Protein AF-A0A437NZ25-F1 (afdb_monomer)

pLDDT: mean 79.3, std 17.22, range [43.94, 96.25]

Nearest PDB structures (foldseek):
  6gyk-assembly1_R  TM=6.367E-01  e=9.205E+00  Saccharomyces cerevisiae S288C
  8fek-assembly1_A  TM=4.506E-01  e=6.164E+00  Streptomyces sp. KCB13F003

Secondary structure (DSSP, 8-state):
--------PPPPPP---PPPP------------------PPPPSSHHHH-EEEEEEETTEEEEEEEEEETTEEEEPTT---HHHHHH-EEEEEEETTEEEEEETTS-EEEEEEEETTEEEEES--SS--EEEEE--

Structure (mmCIF, N/CA/C/O backbone):
data_AF-A0A437NZ25-F1
#
_entry.id   AF-A0A437NZ25-F1
#
loop_
_atom_site.group_PDB
_atom_site.id
_atom_site.type_symbol
_atom_site.label_atom_id
_atom_site.label_alt_id
_atom_site.label_comp_id
_atom_site.label_asym_id
_atom_site.label_entity_id
_atom_site.label_seq_id
_atom_site.pdbx_PDB_ins_code
_atom_site.Cartn_x
_atom_site.Cartn_y
_atom_site.Cartn_z
_atom_site.occupancy
_atom_site.B_iso_or_equiv
_atom_site.auth_seq_id
_atom_site.auth_comp_id
_atom_site.auth_asym_id
_atom_site.auth_atom_id
_atom_site.pdbx_PDB_model_num
ATOM 1 N N . SER A 1 1 ? 78.322 -24.047 -46.777 1.00 51.00 1 SER A N 1
ATOM 2 C CA . SER A 1 1 ? 77.263 -23.647 -45.834 1.00 51.00 1 SER A CA 1
ATOM 3 C C . SER A 1 1 ? 76.940 -24.795 -44.907 1.00 51.00 1 SER A C 1
ATOM 5 O O . SER A 1 1 ? 76.304 -25.748 -45.327 1.00 51.00 1 SER A O 1
ATOM 7 N N . GLY A 1 2 ? 77.439 -24.727 -43.677 1.00 45.94 2 GLY A N 1
ATOM 8 C CA . GLY A 1 2 ? 77.166 -25.690 -42.616 1.00 45.94 2 GLY A CA 1
ATOM 9 C C . GLY A 1 2 ? 77.555 -25.039 -41.297 1.00 45.94 2 GLY A C 1
ATOM 10 O O . GLY A 1 2 ? 78.739 -24.862 -41.042 1.00 45.94 2 GLY A O 1
ATOM 11 N N . HIS A 1 3 ? 76.566 -24.598 -40.523 1.00 48.81 3 HIS A N 1
ATOM 12 C CA . HIS A 1 3 ? 76.764 -24.094 -39.167 1.00 48.81 3 HIS A CA 1
ATOM 13 C C . HIS A 1 3 ? 76.175 -25.130 -38.211 1.00 48.81 3 HIS A C 1
ATOM 15 O O . HIS A 1 3 ? 74.959 -25.240 -38.086 1.00 48.81 3 HIS A O 1
ATOM 21 N N . ASP A 1 4 ? 77.054 -25.899 -37.576 1.00 54.97 4 ASP A N 1
ATOM 22 C CA . ASP A 1 4 ? 76.763 -26.697 -36.389 1.00 54.97 4 ASP A CA 1
ATOM 23 C C . ASP A 1 4 ? 77.648 -26.171 -35.250 1.00 54.97 4 ASP A C 1
ATOM 25 O O . ASP A 1 4 ? 78.772 -25.724 -35.486 1.00 54.97 4 ASP A O 1
ATOM 29 N N . ARG A 1 5 ? 77.152 -26.345 -34.022 1.00 58.78 5 ARG A N 1
ATOM 30 C CA . ARG A 1 5 ? 77.874 -26.293 -32.735 1.00 58.78 5 ARG A CA 1
ATOM 31 C C . ARG A 1 5 ? 78.076 -24.935 -32.074 1.00 58.78 5 ARG A C 1
ATOM 33 O O . ARG A 1 5 ? 79.168 -24.381 -32.071 1.00 58.78 5 ARG A O 1
ATOM 40 N N . ASN A 1 6 ? 77.091 -24.550 -31.266 1.00 53.91 6 ASN A N 1
ATOM 41 C CA . ASN A 1 6 ? 77.437 -24.147 -29.903 1.00 53.91 6 ASN A CA 1
ATOM 42 C C . ASN A 1 6 ? 76.334 -24.533 -28.907 1.00 53.91 6 ASN A C 1
ATOM 44 O O . ASN A 1 6 ? 75.397 -23.778 -28.657 1.00 53.91 6 ASN A O 1
ATOM 48 N N . ARG A 1 7 ? 76.436 -25.747 -28.354 1.00 57.59 7 ARG A N 1
ATOM 49 C CA . ARG A 1 7 ? 75.606 -26.221 -27.243 1.00 57.59 7 ARG A CA 1
ATOM 50 C C . ARG A 1 7 ? 76.421 -26.065 -25.961 1.00 57.59 7 ARG A C 1
ATOM 52 O O . ARG A 1 7 ? 77.172 -26.962 -25.594 1.00 57.59 7 ARG A O 1
ATOM 59 N N . ALA A 1 8 ? 76.283 -24.918 -25.306 1.00 55.81 8 ALA A N 1
ATOM 60 C CA . ALA A 1 8 ? 76.821 -24.700 -23.970 1.00 55.81 8 ALA A CA 1
ATOM 61 C C . ALA A 1 8 ? 75.788 -25.167 -22.932 1.00 55.81 8 ALA A C 1
ATOM 63 O O . ALA A 1 8 ? 74.696 -24.610 -22.837 1.00 55.81 8 ALA A O 1
ATOM 64 N N . VAL A 1 9 ? 76.132 -26.212 -22.177 1.00 64.44 9 VAL A N 1
ATOM 65 C CA . VAL A 1 9 ? 75.411 -26.645 -20.971 1.00 64.44 9 VAL A CA 1
ATOM 66 C C . VAL A 1 9 ? 76.187 -26.137 -19.755 1.00 64.44 9 VAL A C 1
ATOM 68 O O . VAL A 1 9 ? 77.341 -26.532 -19.594 1.00 64.44 9 VAL A O 1
ATOM 71 N N . PRO A 1 10 ? 75.593 -25.301 -18.889 1.00 68.31 10 PRO A N 1
ATOM 72 C CA . PRO A 1 10 ? 76.125 -25.051 -17.553 1.00 68.31 10 PRO A CA 1
ATOM 73 C C . PRO A 1 10 ? 75.583 -26.055 -16.500 1.00 68.31 10 PRO A C 1
ATOM 75 O O . PRO A 1 10 ? 74.498 -26.612 -16.685 1.00 68.31 10 PRO A O 1
ATOM 78 N N . PRO A 1 11 ? 76.345 -26.312 -15.413 1.00 63.75 11 PRO A N 1
ATOM 79 C CA . PRO A 1 11 ? 76.084 -27.359 -14.410 1.00 63.75 11 PRO A CA 1
ATOM 80 C C . PRO A 1 11 ? 74.976 -27.007 -13.389 1.00 63.75 11 PRO A C 1
ATOM 82 O O . PRO A 1 11 ? 74.642 -25.831 -13.234 1.00 63.75 11 PRO A O 1
ATOM 85 N N . PRO A 1 12 ? 74.425 -28.000 -12.652 1.00 64.81 12 PRO A N 1
ATOM 86 C CA . PRO A 1 12 ? 73.416 -27.764 -11.616 1.00 64.81 12 PRO A CA 1
ATOM 87 C C . PRO A 1 12 ? 74.021 -27.230 -10.297 1.00 64.81 12 PRO A C 1
ATOM 89 O O . PRO A 1 12 ? 75.122 -27.644 -9.924 1.00 64.81 12 PRO A O 1
ATOM 92 N N . PRO A 1 13 ? 73.306 -26.366 -9.547 1.00 68.88 13 PRO A N 1
ATOM 93 C CA . PRO A 1 13 ? 73.692 -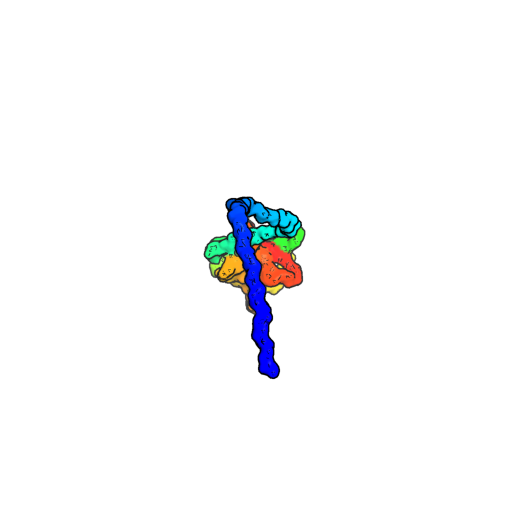25.965 -8.191 1.00 68.88 13 PRO A CA 1
ATOM 94 C C . PRO A 1 13 ? 73.305 -27.016 -7.124 1.00 68.88 13 PRO A C 1
ATOM 96 O O . PRO A 1 13 ? 72.332 -27.753 -7.316 1.00 68.88 13 PRO A O 1
ATOM 99 N N . PRO A 1 14 ? 74.019 -27.083 -5.979 1.00 51.06 14 PRO A N 1
ATOM 100 C CA . PRO A 1 14 ? 73.681 -27.974 -4.875 1.00 51.06 14 PRO A CA 1
ATOM 101 C C . PRO A 1 14 ? 72.664 -27.360 -3.892 1.00 51.06 14 PRO A C 1
ATOM 103 O O . PRO A 1 14 ? 72.710 -26.174 -3.592 1.00 51.06 14 PRO A O 1
ATOM 106 N N . GLY A 1 15 ? 71.787 -28.237 -3.390 1.00 49.44 15 GLY A N 1
ATOM 107 C CA . GLY A 1 15 ? 71.208 -28.325 -2.040 1.00 49.44 15 GLY A CA 1
ATOM 108 C C . GLY A 1 15 ? 70.827 -27.079 -1.223 1.00 49.44 15 GLY A C 1
ATOM 109 O O . GLY A 1 15 ? 71.674 -26.282 -0.843 1.00 49.44 15 GLY A O 1
ATOM 110 N N . GLY A 1 16 ? 69.586 -27.098 -0.723 1.00 48.56 16 GLY A N 1
ATOM 111 C CA . GLY A 1 16 ? 69.279 -26.649 0.642 1.00 48.56 16 GLY A CA 1
ATOM 112 C C . GLY A 1 16 ? 68.245 -25.531 0.757 1.00 48.56 16 GLY A C 1
ATOM 113 O O . GLY A 1 16 ? 68.468 -24.418 0.301 1.00 48.56 16 GLY A O 1
ATOM 114 N N . GLY A 1 17 ? 67.145 -25.820 1.459 1.00 43.94 17 GLY A N 1
ATOM 115 C CA . GLY A 1 17 ? 66.233 -24.804 1.992 1.00 43.94 17 GLY A CA 1
ATOM 116 C C . GLY A 1 17 ? 64.762 -25.183 1.853 1.00 43.94 17 GLY A C 1
ATOM 117 O O . GLY A 1 17 ? 64.206 -25.139 0.763 1.00 43.94 17 GLY A O 1
ATOM 118 N N . ALA A 1 18 ? 64.138 -25.562 2.967 1.00 58.41 18 ALA A N 1
ATOM 119 C CA . ALA A 1 18 ? 62.704 -25.810 3.096 1.00 58.41 18 ALA A CA 1
ATOM 120 C C . ALA A 1 18 ? 61.855 -24.591 2.664 1.00 58.41 18 ALA A C 1
ATOM 122 O O . ALA A 1 18 ? 62.328 -23.457 2.777 1.00 58.41 18 ALA A O 1
ATOM 123 N N . PRO A 1 19 ? 60.599 -24.778 2.213 1.00 59.41 19 PRO A N 1
ATOM 124 C CA . PRO A 1 19 ? 59.736 -23.651 1.876 1.00 59.41 19 PRO A CA 1
ATOM 125 C C . PRO A 1 19 ? 59.375 -22.856 3.146 1.00 59.41 19 PRO A C 1
A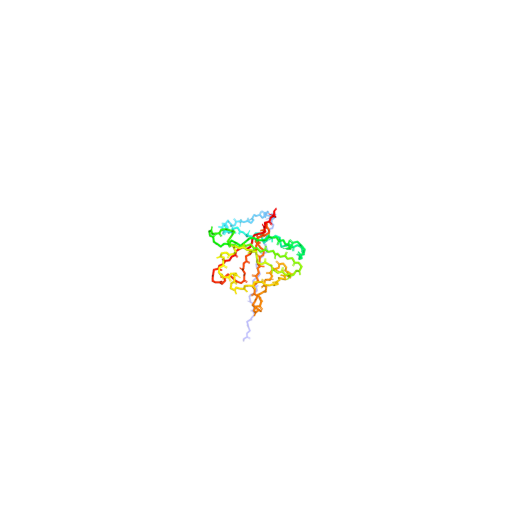TOM 127 O O . PRO A 1 19 ? 58.878 -23.453 4.104 1.00 59.41 19 PRO A O 1
ATOM 130 N N . PRO A 1 20 ? 59.566 -21.523 3.188 1.00 52.66 20 PRO A N 1
ATOM 131 C CA . PRO A 1 20 ? 58.933 -20.710 4.211 1.00 52.66 20 PRO A CA 1
ATOM 132 C C . PRO A 1 20 ? 57.427 -20.632 3.938 1.00 52.66 20 PRO A C 1
ATOM 134 O O . PRO A 1 20 ? 56.975 -20.411 2.812 1.00 52.66 20 PRO A O 1
ATOM 137 N N . ALA A 1 21 ? 56.650 -20.825 4.996 1.00 58.59 21 ALA A N 1
ATOM 138 C CA . ALA A 1 21 ? 55.214 -20.632 4.997 1.00 58.59 21 ALA A CA 1
ATOM 139 C C . ALA A 1 21 ? 54.847 -19.164 4.689 1.00 58.59 21 ALA A C 1
ATOM 141 O O . ALA A 1 21 ? 55.292 -18.237 5.357 1.00 58.59 21 ALA A O 1
ATOM 142 N N . ILE A 1 22 ? 54.048 -19.008 3.635 1.00 54.34 22 ILE A N 1
ATOM 143 C CA . ILE A 1 22 ? 52.981 -18.032 3.361 1.00 54.34 22 ILE A CA 1
ATOM 144 C C . ILE A 1 22 ? 52.783 -16.897 4.392 1.00 54.34 22 ILE A C 1
ATOM 146 O O . ILE A 1 22 ? 52.443 -17.155 5.542 1.00 54.34 22 ILE A O 1
ATOM 150 N N . VAL A 1 23 ? 52.749 -15.647 3.911 1.00 55.38 23 VAL A N 1
ATOM 151 C CA . VAL A 1 23 ? 51.821 -14.617 4.421 1.00 55.38 23 VAL A CA 1
ATOM 152 C C . VAL A 1 23 ? 51.221 -13.838 3.238 1.00 55.38 23 VAL A C 1
ATOM 154 O O . VAL A 1 23 ? 51.959 -13.154 2.530 1.00 55.38 23 VAL A O 1
ATOM 157 N N . PRO A 1 24 ? 49.906 -13.924 2.956 1.00 56.62 24 PRO A N 1
ATOM 158 C CA . PRO A 1 24 ? 49.281 -13.006 2.018 1.00 56.62 24 PRO A CA 1
ATOM 159 C C . PRO A 1 24 ? 49.135 -11.645 2.707 1.00 56.62 24 PRO A C 1
ATOM 161 O O . PRO A 1 24 ? 48.547 -11.536 3.783 1.00 56.62 24 PRO A O 1
ATOM 164 N N . VAL A 1 25 ? 49.679 -10.598 2.087 1.00 54.28 25 VAL A N 1
ATOM 165 C CA . VAL A 1 25 ? 49.441 -9.219 2.515 1.00 54.28 25 VAL A CA 1
ATOM 166 C C . VAL A 1 25 ? 47.991 -8.859 2.179 1.00 54.28 25 VAL A C 1
ATOM 168 O O . VAL A 1 25 ? 47.597 -8.799 1.014 1.00 54.28 25 VAL A O 1
ATOM 171 N N . ALA A 1 26 ? 47.164 -8.682 3.206 1.00 58.56 26 ALA A N 1
ATOM 172 C CA . ALA A 1 26 ? 45.807 -8.184 3.040 1.00 58.56 26 ALA A CA 1
ATOM 173 C C . ALA A 1 26 ? 45.864 -6.669 2.794 1.00 58.56 26 ALA A C 1
ATOM 175 O O . ALA A 1 26 ? 46.280 -5.904 3.662 1.00 58.56 26 ALA A O 1
ATOM 176 N N . LEU A 1 27 ? 45.447 -6.234 1.605 1.00 53.47 27 LEU A N 1
ATOM 177 C CA . LEU A 1 27 ? 45.135 -4.834 1.318 1.00 53.47 27 LEU A CA 1
ATOM 178 C C . LEU A 1 27 ? 43.884 -4.435 2.124 1.00 53.47 27 LEU A C 1
ATOM 180 O O . LEU A 1 27 ? 42.836 -5.055 1.921 1.00 53.47 27 LEU A O 1
ATOM 184 N N . PRO A 1 28 ? 43.917 -3.401 2.987 1.00 47.41 28 PRO A N 1
ATOM 185 C CA . PRO A 1 28 ? 42.704 -2.844 3.564 1.00 47.41 28 PRO A CA 1
ATOM 186 C C . PRO A 1 28 ? 42.021 -1.962 2.514 1.00 47.41 28 PRO A C 1
ATOM 188 O O . PRO A 1 28 ? 42.099 -0.737 2.536 1.00 47.41 28 PRO A O 1
ATOM 191 N N . GLY A 1 29 ? 41.340 -2.601 1.565 1.00 49.75 29 GLY A N 1
ATOM 192 C CA . GLY A 1 29 ? 40.348 -1.949 0.722 1.00 49.75 29 GLY A CA 1
ATOM 193 C C . GLY A 1 29 ? 39.075 -1.715 1.527 1.00 49.75 29 GLY A C 1
ATOM 194 O O . GLY A 1 29 ? 38.081 -2.402 1.318 1.00 49.75 29 GLY A O 1
ATOM 195 N N . ALA A 1 30 ? 39.107 -0.761 2.460 1.00 54.72 30 ALA A N 1
ATOM 196 C CA . ALA A 1 30 ? 37.918 -0.229 3.118 1.00 54.72 30 ALA A CA 1
ATOM 197 C C . ALA A 1 30 ? 37.133 0.642 2.121 1.00 54.72 30 ALA A C 1
ATOM 199 O O . ALA A 1 30 ? 37.032 1.858 2.255 1.00 54.72 30 ALA A O 1
ATOM 200 N N . GLY A 1 31 ? 36.589 0.007 1.083 1.00 44.81 31 GLY A N 1
ATOM 201 C CA . GLY A 1 31 ? 35.425 0.536 0.399 1.00 44.81 31 GLY A CA 1
ATOM 202 C C . GLY A 1 31 ? 34.261 0.360 1.357 1.00 44.81 31 GLY A C 1
ATOM 203 O O . GLY A 1 31 ? 33.866 -0.770 1.636 1.00 44.81 31 GLY A O 1
ATOM 204 N N . ALA A 1 32 ? 33.766 1.466 1.909 1.00 54.81 32 ALA A N 1
ATOM 205 C CA . ALA A 1 32 ? 32.528 1.494 2.662 1.00 54.81 32 ALA A CA 1
ATOM 206 C C . ALA A 1 32 ? 31.426 0.862 1.804 1.00 54.81 32 ALA A C 1
ATOM 208 O O . ALA A 1 32 ? 30.843 1.505 0.931 1.00 54.81 32 ALA A O 1
ATOM 209 N N . VAL A 1 33 ? 31.145 -0.416 2.051 1.00 51.16 33 VAL A N 1
ATOM 210 C CA . VAL A 1 33 ? 29.846 -0.976 1.727 1.00 51.16 33 VAL A CA 1
ATOM 211 C C . VAL A 1 33 ? 28.880 -0.208 2.619 1.00 51.16 33 VAL A C 1
ATOM 213 O O . VAL A 1 33 ? 28.799 -0.431 3.826 1.00 51.16 33 VAL A O 1
ATOM 216 N N . GLY A 1 34 ? 28.202 0.784 2.034 1.00 54.50 34 GLY A N 1
ATOM 217 C CA . GLY A 1 34 ? 26.976 1.317 2.620 1.00 54.50 34 GLY A CA 1
ATOM 218 C C . GLY A 1 34 ? 26.095 0.135 3.026 1.00 54.50 34 GLY A C 1
ATOM 219 O O . GLY A 1 34 ? 26.238 -0.934 2.424 1.00 54.50 34 GLY A O 1
ATOM 220 N N . PRO A 1 35 ? 25.250 0.275 4.062 1.00 47.03 35 PRO A N 1
ATOM 221 C CA . PRO A 1 35 ? 24.525 -0.854 4.619 1.00 47.03 35 PRO A CA 1
ATOM 222 C C . PRO A 1 35 ? 23.857 -1.589 3.465 1.00 47.03 35 PRO A C 1
ATOM 224 O O . PRO A 1 35 ? 22.970 -1.042 2.806 1.00 47.03 35 PRO A O 1
ATOM 227 N N . ALA A 1 36 ? 24.342 -2.802 3.181 1.00 49.19 36 ALA A N 1
ATOM 228 C CA . ALA A 1 36 ? 23.603 -3.736 2.371 1.00 49.19 36 ALA A CA 1
ATOM 229 C C . ALA A 1 36 ? 22.262 -3.798 3.083 1.00 49.19 36 ALA A C 1
ATOM 231 O O . ALA A 1 36 ? 22.183 -4.244 4.228 1.00 49.19 36 ALA A O 1
ATOM 232 N N . THR A 1 37 ? 21.245 -3.195 2.469 1.00 49.97 37 THR A N 1
ATOM 233 C CA . THR A 1 37 ? 19.880 -3.353 2.928 1.00 49.97 37 THR A CA 1
ATOM 234 C C . THR A 1 37 ? 19.670 -4.841 2.800 1.00 49.97 37 THR A C 1
ATOM 236 O O . THR A 1 37 ? 19.510 -5.339 1.688 1.00 49.97 37 THR A O 1
ATOM 239 N N . THR A 1 38 ? 19.823 -5.563 3.910 1.00 47.78 38 THR A N 1
ATOM 240 C CA . THR A 1 38 ? 19.439 -6.958 4.017 1.00 47.78 38 THR A CA 1
ATOM 241 C C . THR A 1 38 ? 18.038 -6.976 3.455 1.00 47.78 38 THR A C 1
ATOM 243 O O . THR A 1 38 ? 17.156 -6.363 4.057 1.00 47.78 38 THR A O 1
ATOM 246 N N . ALA A 1 39 ? 17.879 -7.522 2.242 1.00 55.00 39 ALA A N 1
ATOM 247 C CA . ALA A 1 39 ? 16.599 -7.568 1.564 1.00 55.00 39 ALA A CA 1
ATOM 248 C C . ALA A 1 39 ? 15.657 -8.206 2.564 1.00 55.00 39 ALA A C 1
ATOM 250 O O . ALA A 1 39 ? 15.832 -9.367 2.947 1.00 55.00 39 ALA A O 1
ATOM 251 N N . ALA A 1 40 ? 14.784 -7.384 3.125 1.00 62.16 40 ALA A N 1
ATOM 252 C CA . ALA A 1 40 ? 14.050 -7.832 4.270 1.00 62.16 40 ALA A CA 1
ATOM 253 C C . ALA A 1 40 ? 13.149 -8.967 3.812 1.00 62.16 40 ALA A C 1
ATOM 255 O O . ALA A 1 40 ? 12.604 -8.920 2.705 1.00 62.16 40 ALA A O 1
ATOM 256 N N . ALA A 1 41 ? 13.060 -10.007 4.638 1.00 67.12 41 ALA A N 1
ATOM 257 C CA . ALA A 1 41 ? 12.412 -11.243 4.246 1.00 67.12 41 ALA A CA 1
ATOM 258 C C . ALA A 1 41 ? 11.005 -10.947 3.715 1.00 67.12 41 ALA A C 1
ATOM 260 O O . ALA A 1 41 ? 10.150 -10.417 4.431 1.00 67.12 41 ALA A O 1
ATOM 261 N N . ALA A 1 42 ? 10.792 -11.265 2.438 1.00 77.69 42 ALA A N 1
ATOM 262 C CA . ALA A 1 42 ? 9.485 -11.150 1.827 1.00 77.69 42 ALA A CA 1
ATOM 263 C C . ALA A 1 42 ? 8.517 -12.104 2.557 1.00 77.69 42 ALA A C 1
ATOM 265 O O . ALA A 1 42 ? 8.928 -13.194 2.975 1.00 77.69 42 ALA A O 1
ATOM 266 N N . PRO A 1 43 ? 7.243 -11.729 2.739 1.00 81.81 43 PRO A N 1
ATOM 267 C CA . PRO A 1 43 ? 6.240 -12.620 3.314 1.00 81.81 43 PRO A CA 1
ATOM 268 C C . PRO A 1 43 ? 6.170 -13.969 2.589 1.00 81.81 43 PRO A C 1
ATOM 270 O O . PRO A 1 43 ? 6.388 -14.058 1.382 1.00 81.81 43 PRO A O 1
ATOM 273 N N . ARG A 1 44 ? 5.868 -15.043 3.320 1.00 81.38 44 ARG A N 1
ATOM 274 C CA . ARG A 1 44 ? 5.886 -16.401 2.748 1.00 81.38 44 ARG A CA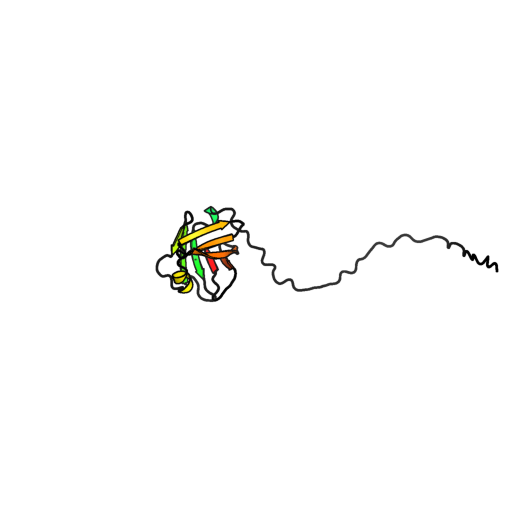 1
ATOM 275 C C . ARG A 1 44 ? 4.769 -16.634 1.731 1.00 81.38 44 ARG A C 1
ATOM 277 O O . ARG A 1 44 ? 4.965 -17.361 0.765 1.00 81.38 44 ARG A O 1
ATOM 284 N N . ASP A 1 45 ? 3.621 -16.002 1.944 1.00 85.31 45 ASP A N 1
ATOM 285 C CA . ASP A 1 45 ? 2.398 -16.236 1.186 1.00 85.31 45 ASP A CA 1
ATOM 286 C C . ASP A 1 45 ? 1.483 -15.005 1.224 1.00 85.31 45 ASP A C 1
ATOM 288 O O . ASP A 1 45 ? 1.667 -14.082 2.021 1.00 85.31 45 ASP A O 1
ATOM 292 N N . ALA A 1 46 ? 0.479 -14.992 0.345 1.00 85.44 46 ALA A N 1
ATOM 293 C CA . ALA A 1 46 ? -0.487 -13.902 0.248 1.00 85.44 46 ALA A CA 1
ATOM 294 C C . ALA A 1 46 ? -1.285 -13.708 1.552 1.00 85.44 46 ALA A C 1
ATOM 296 O O . ALA A 1 46 ? -1.605 -12.577 1.911 1.00 85.44 46 ALA A O 1
ATOM 297 N N . GLY A 1 47 ? -1.553 -14.779 2.309 1.00 85.62 47 GLY A N 1
ATOM 298 C CA . GLY A 1 47 ? -2.216 -14.685 3.612 1.00 85.62 47 GLY A CA 1
ATOM 299 C C . GLY A 1 47 ? -1.418 -13.830 4.599 1.00 85.62 47 GLY A C 1
ATOM 300 O O . GLY A 1 47 ? -1.983 -12.990 5.298 1.00 85.62 47 GLY A O 1
ATOM 301 N N . ALA A 1 48 ? -0.090 -13.949 4.577 1.00 86.75 48 ALA A N 1
ATOM 302 C CA . ALA A 1 48 ? 0.804 -13.107 5.365 1.00 86.75 48 ALA A CA 1
ATOM 303 C C . ALA A 1 48 ? 0.839 -11.632 4.912 1.00 86.75 48 ALA A C 1
ATOM 305 O O . ALA A 1 48 ? 1.252 -10.783 5.705 1.00 86.75 48 ALA A O 1
ATOM 306 N N . VAL A 1 49 ? 0.402 -11.310 3.689 1.00 91.06 49 VAL A N 1
ATOM 307 C CA . VAL A 1 49 ? 0.288 -9.935 3.157 1.00 91.06 49 VAL A CA 1
ATOM 308 C C . VAL A 1 49 ? -1.094 -9.325 3.412 1.00 91.06 49 VAL A C 1
ATOM 310 O O . VAL A 1 49 ? -1.234 -8.109 3.437 1.00 91.06 49 VAL A O 1
ATOM 313 N N . ALA A 1 50 ? -2.133 -10.127 3.638 1.00 92.75 50 ALA A N 1
ATOM 314 C CA . ALA A 1 50 ? -3.457 -9.595 3.944 1.00 92.75 50 ALA A CA 1
ATOM 315 C C . ALA A 1 50 ? -3.457 -8.821 5.279 1.00 92.75 50 ALA A C 1
ATOM 317 O O . ALA A 1 50 ? -2.881 -9.261 6.274 1.00 92.75 50 ALA A O 1
ATOM 318 N N . GLY A 1 51 ? -4.104 -7.659 5.333 1.00 93.25 51 GLY A N 1
ATOM 319 C CA . GLY A 1 51 ? -4.185 -6.840 6.542 1.00 93.25 51 GLY A CA 1
ATOM 320 C C . GLY A 1 51 ? -4.430 -5.362 6.267 1.00 93.25 51 GLY A C 1
ATOM 321 O O . GLY A 1 51 ? -4.689 -4.952 5.137 1.00 93.25 51 GLY A O 1
ATOM 322 N N . THR A 1 52 ? -4.338 -4.558 7.323 1.00 94.75 52 THR A N 1
ATOM 323 C CA . THR A 1 52 ? -4.477 -3.103 7.239 1.00 94.75 52 THR A CA 1
ATOM 324 C C . THR A 1 52 ? -3.112 -2.458 7.035 1.00 94.75 52 THR A C 1
ATOM 326 O O . THR A 1 52 ? -2.130 -2.801 7.695 1.00 94.75 52 THR A O 1
ATOM 329 N N . TYR A 1 53 ? -3.052 -1.512 6.110 1.00 94.88 53 TYR A N 1
ATOM 330 C CA . TYR A 1 53 ? -1.853 -0.781 5.738 1.00 94.88 53 TYR A CA 1
ATOM 331 C C . TYR A 1 53 ? -2.117 0.704 5.809 1.00 94.88 53 TYR A C 1
ATOM 333 O O . TYR A 1 53 ? -3.206 1.167 5.474 1.00 94.88 53 TYR A O 1
ATOM 341 N N . THR A 1 54 ? -1.102 1.456 6.196 1.00 94.94 54 THR A N 1
ATOM 342 C CA . THR A 1 54 ? -1.118 2.903 6.063 1.00 94.94 54 THR A CA 1
ATOM 343 C C . THR A 1 54 ? -0.064 3.339 5.068 1.00 94.94 54 THR A C 1
ATOM 345 O O . THR A 1 54 ? 0.984 2.709 4.924 1.00 94.94 54 THR A O 1
ATOM 348 N N . LEU A 1 55 ? -0.403 4.362 4.296 1.00 94.00 55 LEU A N 1
ATOM 349 C CA . LEU A 1 55 ? 0.460 4.946 3.292 1.00 94.00 55 LEU A CA 1
ATOM 350 C C . LEU A 1 55 ? 1.212 6.105 3.934 1.00 94.00 55 LEU A C 1
ATOM 352 O O . LEU A 1 55 ? 0.607 7.012 4.502 1.00 94.00 55 LEU A O 1
ATOM 356 N N . ASP A 1 56 ? 2.531 6.059 3.817 1.00 92.69 56 ASP A N 1
ATOM 357 C CA . ASP A 1 56 ? 3.445 7.111 4.229 1.00 92.69 56 ASP A CA 1
ATOM 358 C C . ASP A 1 56 ? 4.066 7.756 2.966 1.00 92.69 56 ASP A C 1
ATOM 360 O O . ASP A 1 56 ? 4.414 7.074 1.991 1.00 92.69 56 ASP A O 1
ATOM 364 N N . ARG A 1 57 ? 4.211 9.082 2.981 1.00 89.81 57 ARG A N 1
ATOM 365 C CA . ARG A 1 57 ? 4.797 9.934 1.938 1.00 89.81 57 ARG A CA 1
ATOM 366 C C . ARG A 1 57 ? 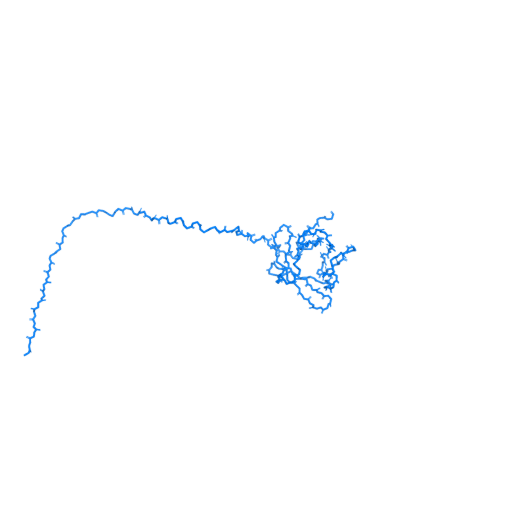5.922 10.765 2.528 1.00 89.81 57 ARG A C 1
ATOM 368 O O . ARG A 1 57 ? 5.642 11.731 3.215 1.00 89.81 57 ARG A O 1
ATOM 375 N N . PHE A 1 58 ? 7.179 10.462 2.209 1.00 83.12 58 PHE A N 1
ATOM 376 C CA . PHE A 1 58 ? 8.345 11.226 2.683 1.00 83.12 58 PHE A CA 1
ATOM 377 C C . PHE A 1 58 ? 8.276 11.565 4.194 1.00 83.12 58 PHE A C 1
ATOM 379 O O . PHE A 1 58 ? 8.627 10.715 5.007 1.00 83.12 58 PHE A O 1
ATOM 386 N N . LEU A 1 59 ? 7.795 12.758 4.572 1.00 85.00 59 LEU A N 1
ATOM 387 C CA . LEU A 1 59 ? 7.600 13.197 5.963 1.00 85.00 59 LEU A CA 1
ATOM 388 C C . LEU A 1 59 ? 6.179 12.973 6.512 1.00 85.00 59 LEU A C 1
ATOM 390 O O . LEU A 1 59 ? 5.992 12.912 7.726 1.00 85.00 59 LEU A O 1
ATOM 394 N N . GLU A 1 60 ? 5.174 12.863 5.650 1.00 87.12 60 GLU A N 1
ATOM 395 C CA . GLU A 1 60 ? 3.783 12.661 6.036 1.00 87.12 60 GLU A CA 1
ATOM 396 C C . GLU A 1 60 ? 3.503 11.172 6.243 1.00 87.12 60 GLU A C 1
ATOM 398 O O . GLU A 1 60 ? 3.693 10.347 5.350 1.00 87.12 60 GLU A O 1
ATOM 403 N N . LYS A 1 61 ? 3.035 10.807 7.432 1.00 90.69 61 LYS A N 1
ATOM 404 C CA . LYS A 1 61 ? 2.708 9.422 7.779 1.00 90.69 61 LYS A CA 1
ATOM 405 C C . LYS A 1 61 ? 1.207 9.259 7.926 1.00 90.69 61 LYS A C 1
ATOM 407 O O . LYS A 1 61 ? 0.528 10.199 8.323 1.00 90.69 61 LYS A O 1
ATOM 412 N N . ASP A 1 62 ? 0.714 8.052 7.666 1.00 91.19 62 ASP A N 1
ATOM 413 C CA . ASP A 1 62 ? -0.712 7.724 7.796 1.00 91.19 62 ASP A CA 1
ATOM 414 C C . ASP A 1 62 ? -1.632 8.584 6.910 1.00 91.19 62 ASP A C 1
ATOM 416 O O . ASP A 1 62 ? -2.781 8.843 7.253 1.00 91.19 62 ASP A O 1
ATOM 420 N N . VAL A 1 63 ? -1.150 9.033 5.746 1.00 93.31 63 VAL A N 1
ATOM 421 C CA . VAL A 1 63 ? -1.941 9.916 4.868 1.00 93.31 63 VAL A CA 1
ATOM 422 C C . VAL A 1 63 ? -3.123 9.198 4.224 1.00 93.31 63 VAL A C 1
ATOM 424 O O . VAL A 1 63 ? -4.061 9.830 3.747 1.00 93.31 63 VAL A O 1
ATOM 427 N N . CYS A 1 64 ? -3.084 7.872 4.169 1.00 93.88 64 CYS A N 1
ATOM 428 C CA . CYS A 1 64 ? -4.172 7.055 3.666 1.00 93.88 64 CYS A CA 1
ATOM 429 C C . CYS A 1 64 ? -4.123 5.677 4.312 1.00 93.88 64 CYS A C 1
ATOM 431 O O . CYS A 1 64 ? -3.040 5.182 4.628 1.00 93.88 64 CYS A O 1
ATOM 433 N N . ARG A 1 65 ? -5.279 5.036 4.483 1.00 94.62 65 ARG A N 1
ATOM 434 C CA . ARG A 1 65 ? -5.363 3.680 5.021 1.00 94.62 65 ARG A CA 1
ATOM 435 C C . ARG A 1 65 ? -6.033 2.753 4.020 1.00 94.62 65 ARG A C 1
ATOM 437 O O . ARG A 1 65 ? -6.992 3.122 3.353 1.00 94.62 65 ARG A O 1
ATOM 444 N N . LEU A 1 66 ? -5.494 1.550 3.913 1.00 94.81 66 LEU A N 1
ATOM 445 C CA . LEU A 1 66 ? -5.896 0.518 2.973 1.00 94.81 66 LEU A CA 1
ATOM 446 C C . LEU A 1 66 ? -6.139 -0.777 3.735 1.00 94.81 66 LEU A C 1
ATOM 448 O O . LEU A 1 66 ? -5.391 -1.108 4.653 1.00 94.81 66 LEU A O 1
ATOM 452 N N . SER A 1 67 ? -7.133 -1.543 3.317 1.00 94.94 67 SER A N 1
ATOM 453 C CA . SER A 1 67 ? -7.307 -2.931 3.725 1.00 94.94 67 SER A CA 1
ATOM 454 C C . SER A 1 67 ? -7.055 -3.842 2.529 1.00 94.94 67 SER A C 1
ATOM 456 O O . SER A 1 67 ? -7.644 -3.655 1.464 1.00 94.94 67 SER A O 1
ATOM 458 N N . LEU A 1 68 ? -6.149 -4.804 2.693 1.00 95.12 68 LEU A N 1
ATOM 459 C CA . LEU A 1 68 ? -5.855 -5.850 1.719 1.00 95.12 68 LEU A CA 1
ATOM 460 C C . LEU A 1 68 ? -6.463 -7.153 2.234 1.00 95.12 68 LEU A C 1
ATOM 462 O O . LEU A 1 68 ? -5.999 -7.699 3.234 1.00 95.12 68 LEU A O 1
ATOM 466 N N . ALA A 1 69 ? -7.484 -7.670 1.555 1.00 93.38 69 ALA A N 1
ATOM 467 C CA . ALA A 1 69 ? -8.148 -8.913 1.947 1.00 93.38 69 ALA A CA 1
ATOM 468 C C . ALA A 1 69 ? -8.660 -9.667 0.719 1.00 93.38 69 ALA A C 1
ATOM 470 O O . ALA A 1 69 ? -9.205 -9.054 -0.193 1.00 93.38 69 ALA A O 1
ATOM 471 N N . ASN A 1 70 ? -8.501 -10.995 0.690 1.00 91.31 70 ASN A N 1
ATOM 472 C CA . ASN A 1 70 ? -9.034 -11.868 -0.370 1.00 91.31 70 ASN A CA 1
ATOM 473 C C . ASN A 1 70 ? -8.698 -11.405 -1.809 1.00 91.31 70 ASN A C 1
ATOM 475 O O . ASN A 1 70 ? -9.531 -11.506 -2.705 1.00 91.31 70 ASN A O 1
ATOM 479 N N . GLY A 1 71 ? -7.504 -10.837 -2.032 1.00 91.94 71 GLY A N 1
ATOM 480 C CA . GLY A 1 71 ? -7.091 -10.282 -3.332 1.00 91.94 71 GLY A CA 1
ATOM 481 C C . GLY A 1 71 ? -7.738 -8.941 -3.713 1.00 91.94 71 GLY A C 1
ATOM 482 O O . GLY A 1 71 ? -7.427 -8.391 -4.767 1.00 91.94 71 GLY A O 1
ATOM 483 N N . ALA A 1 72 ? -8.605 -8.384 -2.867 1.00 94.56 72 ALA A N 1
ATOM 484 C CA . ALA A 1 72 ? -9.213 -7.070 -3.031 1.00 94.56 72 ALA A CA 1
ATOM 485 C C . ALA A 1 72 ? -8.506 -6.014 -2.172 1.00 94.56 72 ALA A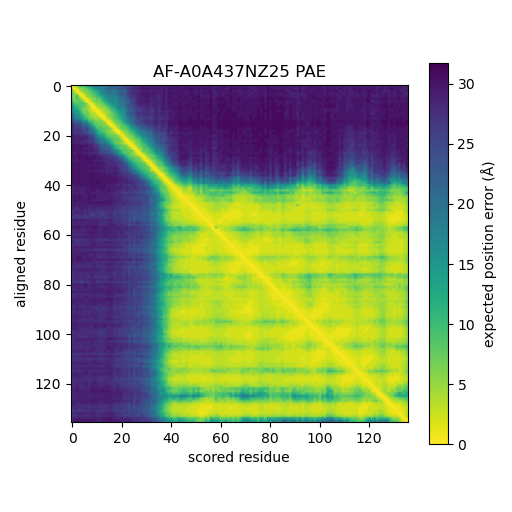 C 1
ATOM 487 O O . ALA A 1 72 ? -8.022 -6.300 -1.070 1.00 94.56 72 ALA A O 1
ATOM 488 N N . VAL A 1 73 ? -8.460 -4.787 -2.687 1.00 96.00 73 VAL A N 1
ATOM 489 C CA . VAL A 1 73 ? -7.992 -3.603 -1.960 1.00 96.00 73 VAL A CA 1
ATOM 490 C C . VAL A 1 73 ? -9.193 -2.722 -1.657 1.00 96.00 73 VAL A C 1
ATOM 492 O O . VAL A 1 73 ? -10.004 -2.449 -2.538 1.00 96.00 73 VAL A O 1
ATOM 495 N N . GLN A 1 74 ? -9.297 -2.271 -0.412 1.00 94.44 74 GLN A N 1
ATOM 496 C CA . GLN A 1 74 ? -10.280 -1.283 0.015 1.00 94.44 74 GLN A CA 1
ATOM 497 C C . GLN A 1 74 ? -9.546 -0.064 0.557 1.00 94.44 74 GLN A C 1
ATOM 499 O O . GLN A 1 74 ? -8.803 -0.169 1.533 1.00 94.44 74 GLN A O 1
ATOM 504 N N . VAL A 1 75 ? -9.744 1.090 -0.076 1.00 93.25 75 VAL A N 1
ATOM 505 C CA . VAL A 1 75 ? -9.299 2.376 0.468 1.00 93.25 75 VAL A CA 1
ATOM 506 C C . VAL A 1 75 ? -10.277 2.766 1.570 1.00 93.25 75 VAL A C 1
ATOM 508 O O . VAL A 1 75 ? -11.478 2.852 1.329 1.00 93.25 75 VAL A O 1
ATOM 511 N N . LEU A 1 76 ? -9.775 2.955 2.787 1.00 92.31 76 LEU A N 1
ATOM 512 C CA . LEU A 1 76 ? -10.592 3.391 3.914 1.00 92.31 76 LEU A CA 1
ATOM 513 C C . LEU A 1 76 ? -10.820 4.908 3.856 1.00 92.31 76 LEU A C 1
ATOM 515 O O . LEU A 1 76 ? -10.078 5.645 3.200 1.00 92.31 76 LEU A O 1
ATOM 519 N N . GLU A 1 77 ? -11.860 5.373 4.546 1.00 86.38 77 GLU A N 1
ATOM 520 C CA . GLU A 1 77 ? -12.221 6.791 4.573 1.00 86.38 77 GLU A CA 1
ATOM 521 C C . GLU A 1 77 ? -11.091 7.673 5.128 1.00 86.38 77 GLU A C 1
ATOM 523 O O . GLU A 1 77 ? -10.252 7.237 5.919 1.00 86.38 77 GLU A O 1
ATOM 528 N N . GLY A 1 78 ? -11.068 8.938 4.701 1.00 86.75 78 GLY A N 1
ATOM 529 C CA . GLY A 1 78 ? -10.052 9.901 5.132 1.00 86.75 78 GLY A CA 1
ATOM 530 C C . GLY A 1 78 ? -8.724 9.812 4.376 1.00 86.75 78 GLY A C 1
ATOM 531 O O . GLY A 1 78 ? -7.735 10.380 4.831 1.00 86.75 78 GLY A O 1
ATOM 532 N N . CYS A 1 79 ? -8.683 9.140 3.221 1.00 91.25 79 CYS A N 1
ATOM 533 C CA . CYS A 1 79 ? -7.509 9.131 2.350 1.00 91.25 79 CYS A CA 1
ATOM 534 C C . CYS A 1 79 ? -7.187 10.549 1.842 1.00 91.25 79 CYS A C 1
ATOM 536 O O . CYS A 1 79 ? -7.938 11.132 1.061 1.00 91.25 79 CYS A O 1
ATOM 538 N N . ARG A 1 80 ? -6.058 11.103 2.287 1.00 90.88 80 ARG A N 1
ATOM 539 C CA . ARG A 1 80 ? -5.553 12.438 1.921 1.00 90.88 80 ARG A CA 1
ATOM 540 C C . ARG A 1 80 ? -4.592 12.396 0.731 1.00 90.88 80 ARG A C 1
ATOM 542 O O . ARG A 1 80 ? -4.266 13.438 0.171 1.00 90.88 80 ARG A O 1
ATOM 549 N N . ASP A 1 81 ? -4.142 11.205 0.338 1.00 89.38 81 ASP A N 1
ATOM 550 C CA . ASP A 1 81 ? -3.214 11.026 -0.776 1.00 89.38 81 ASP A CA 1
ATOM 551 C C . ASP A 1 81 ? -3.932 11.082 -2.133 1.00 89.38 81 ASP A C 1
ATOM 553 O O . ASP A 1 81 ? -4.562 10.115 -2.562 1.00 89.38 81 ASP A O 1
ATOM 557 N N . GLY A 1 82 ? -3.793 12.203 -2.846 1.00 86.31 82 GLY A N 1
ATOM 558 C CA . GLY A 1 82 ? -4.411 12.380 -4.165 1.00 86.31 82 GLY A CA 1
ATOM 559 C C . GLY A 1 82 ? -3.906 11.389 -5.220 1.00 86.31 82 GLY A C 1
ATOM 560 O O . GLY A 1 82 ? -4.664 10.985 -6.102 1.00 86.31 82 GLY A O 1
ATOM 561 N N . GLY A 1 83 ? -2.647 10.949 -5.122 1.00 87.44 83 GLY A N 1
ATOM 562 C CA . GLY A 1 83 ? -2.058 9.996 -6.065 1.00 87.44 83 GLY A CA 1
ATOM 563 C C . GLY A 1 83 ? -2.676 8.601 -5.961 1.00 87.44 83 GLY A C 1
ATOM 564 O O . GLY A 1 83 ? -3.011 7.999 -6.978 1.00 87.44 83 GLY A O 1
ATOM 565 N N . LEU A 1 84 ? -2.857 8.097 -4.742 1.00 88.94 84 LEU A N 1
ATOM 566 C CA . LEU A 1 84 ? -3.485 6.812 -4.466 1.00 88.94 84 LEU A CA 1
ATOM 567 C C . LEU A 1 84 ? -4.994 6.870 -4.706 1.00 88.94 84 LEU A C 1
ATOM 569 O O . LEU A 1 84 ? -5.535 5.931 -5.281 1.00 88.94 84 LEU A O 1
ATOM 573 N N . ALA A 1 85 ? -5.652 7.976 -4.345 1.00 89.12 85 ALA A N 1
ATOM 574 C CA . ALA A 1 85 ? -7.064 8.191 -4.658 1.00 89.12 85 ALA A CA 1
ATOM 575 C C . ALA A 1 85 ? -7.318 8.215 -6.177 1.00 89.12 85 ALA A C 1
ATOM 577 O O . ALA A 1 85 ? -8.304 7.659 -6.646 1.00 89.12 85 ALA A O 1
ATOM 578 N N . THR A 1 86 ? -6.403 8.798 -6.962 1.00 88.56 86 THR A N 1
ATOM 579 C CA . THR A 1 86 ? -6.479 8.788 -8.436 1.00 88.56 86 THR A CA 1
ATOM 580 C C . THR A 1 86 ? -6.147 7.416 -9.021 1.00 88.56 86 THR A C 1
ATOM 582 O O . THR A 1 86 ? -6.757 6.998 -10.005 1.00 88.56 86 THR A O 1
ATOM 585 N N . PHE A 1 87 ? -5.166 6.720 -8.435 1.00 90.12 87 PHE A N 1
ATOM 586 C CA . PHE A 1 87 ? -4.820 5.353 -8.817 1.00 90.12 87 PHE A CA 1
ATOM 587 C C . PHE A 1 87 ? -5.988 4.394 -8.563 1.00 90.12 87 PHE A C 1
ATOM 589 O O . PHE A 1 87 ? -6.197 3.496 -9.368 1.00 90.12 87 PHE A O 1
ATOM 596 N N . ASP A 1 88 ? -6.756 4.610 -7.492 1.00 91.44 88 ASP A N 1
ATOM 597 C CA . ASP A 1 88 ? -7.937 3.833 -7.108 1.00 91.44 88 ASP A CA 1
ATOM 598 C C . ASP A 1 88 ? -7.679 2.310 -7.150 1.00 91.44 88 ASP A C 1
ATOM 600 O O . ASP A 1 88 ? -8.155 1.597 -8.049 1.00 91.44 88 ASP A O 1
ATOM 604 N N . PRO A 1 89 ? -6.845 1.794 -6.223 1.00 94.31 89 PRO A N 1
ATOM 605 C CA . PRO A 1 89 ? -6.502 0.380 -6.183 1.00 94.31 89 PRO A CA 1
ATOM 606 C C . PRO A 1 89 ? -7.744 -0.454 -5.858 1.00 94.31 89 PRO A C 1
ATOM 608 O O . PRO A 1 89 ? -8.419 -0.208 -4.861 1.00 94.31 89 PRO A O 1
ATOM 611 N N . ALA A 1 90 ? -8.016 -1.476 -6.666 1.00 95.44 90 ALA A N 1
ATOM 612 C CA . ALA A 1 90 ? -9.160 -2.368 -6.472 1.00 95.44 90 ALA A CA 1
ATOM 613 C C . ALA A 1 90 ? -8.769 -3.807 -6.159 1.00 95.44 90 ALA A C 1
ATOM 615 O O . ALA A 1 90 ? -9.483 -4.492 -5.426 1.00 95.44 90 ALA A O 1
ATOM 616 N N . SER A 1 91 ? -7.642 -4.277 -6.682 1.00 95.81 91 SER A N 1
ATOM 617 C CA . SER A 1 91 ? -7.142 -5.614 -6.389 1.00 95.81 91 SER A CA 1
ATOM 618 C C . SER A 1 91 ? -5.647 -5.604 -6.131 1.00 95.81 91 SER A C 1
ATOM 620 O O . SER A 1 91 ? -4.937 -4.643 -6.435 1.00 95.81 91 SER A O 1
ATOM 622 N N . TRP A 1 92 ? -5.177 -6.668 -5.496 1.00 96.25 92 TRP A N 1
ATOM 623 C CA . TRP A 1 92 ? -3.766 -6.879 -5.239 1.00 96.25 92 TRP A CA 1
ATOM 624 C C . TRP A 1 92 ? -3.381 -8.321 -5.529 1.00 96.25 92 TRP A C 1
ATOM 626 O O . TRP A 1 92 ? -4.204 -9.237 -5.489 1.00 96.25 92 TRP A O 1
ATOM 636 N N . ARG A 1 93 ? -2.102 -8.509 -5.833 1.00 94.62 93 ARG A N 1
ATOM 637 C CA . ARG A 1 93 ? -1.489 -9.808 -6.084 1.00 94.62 93 ARG A CA 1
ATOM 638 C C . ARG A 1 93 ? -0.165 -9.889 -5.361 1.00 94.62 93 ARG A C 1
ATOM 640 O O . ARG A 1 93 ? 0.516 -8.881 -5.208 1.00 94.62 93 ARG A O 1
ATOM 647 N N . TYR A 1 94 ? 0.184 -11.085 -4.919 1.00 93.94 94 TYR A N 1
ATOM 648 C CA . TYR A 1 94 ? 1.477 -11.341 -4.316 1.00 93.94 94 TYR A CA 1
ATOM 649 C C . TYR A 1 94 ? 2.144 -12.508 -5.025 1.00 93.94 94 TYR A C 1
ATOM 651 O O . TYR A 1 94 ? 1.671 -13.639 -4.932 1.00 93.94 94 TYR A O 1
ATOM 659 N N . GLU A 1 95 ? 3.216 -12.216 -5.755 1.00 91.50 95 GLU A N 1
ATOM 660 C CA . GLU A 1 95 ? 3.921 -13.176 -6.601 1.00 91.50 95 GLU A CA 1
ATOM 661 C C . GLU A 1 95 ? 5.429 -12.937 -6.485 1.00 91.50 95 GLU A C 1
ATOM 663 O O . GLU A 1 95 ? 5.887 -11.798 -6.444 1.00 91.50 95 GLU A O 1
ATOM 668 N N . ALA A 1 96 ? 6.212 -14.016 -6.392 1.00 88.44 96 ALA A N 1
ATOM 669 C CA . ALA A 1 96 ? 7.679 -13.966 -6.365 1.00 88.44 96 ALA A CA 1
ATOM 670 C C . ALA A 1 96 ? 8.290 -12.965 -5.351 1.00 88.44 96 ALA A C 1
ATOM 672 O O . ALA A 1 96 ? 9.322 -12.349 -5.616 1.00 88.44 96 ALA A O 1
ATOM 673 N N . GLY A 1 97 ? 7.663 -12.789 -4.182 1.00 90.25 97 GLY A N 1
ATOM 674 C CA . GLY A 1 97 ? 8.161 -11.874 -3.150 1.00 90.25 97 GLY A CA 1
ATOM 675 C C . GLY A 1 97 ? 7.714 -10.419 -3.310 1.00 90.25 97 GLY A C 1
ATOM 676 O O . GLY A 1 97 ? 8.176 -9.557 -2.564 1.00 90.25 97 GLY A O 1
ATOM 677 N N . ARG A 1 98 ? 6.835 -10.129 -4.274 1.00 92.50 98 ARG A N 1
ATOM 678 C CA . ARG A 1 98 ? 6.445 -8.772 -4.662 1.00 92.50 98 ARG A CA 1
ATOM 679 C C . ARG A 1 98 ? 4.949 -8.583 -4.558 1.00 92.50 98 ARG A C 1
ATOM 681 O O . ARG A 1 98 ? 4.176 -9.470 -4.910 1.00 92.50 98 ARG A O 1
ATOM 688 N N . LEU A 1 99 ? 4.551 -7.417 -4.069 1.00 94.56 99 LEU A N 1
ATOM 689 C CA . LEU A 1 99 ? 3.154 -7.027 -3.970 1.00 94.56 99 LEU A CA 1
ATOM 690 C C . LEU A 1 99 ? 2.812 -6.153 -5.172 1.00 94.56 99 LEU A C 1
ATOM 692 O O . LEU A 1 99 ? 3.393 -5.095 -5.347 1.00 94.56 99 LEU A O 1
ATOM 696 N N . THR A 1 100 ? 1.845 -6.556 -5.978 1.00 95.25 100 THR A N 1
ATOM 697 C CA . THR A 1 100 ? 1.325 -5.741 -7.074 1.00 95.25 100 THR A CA 1
ATOM 698 C C . THR A 1 100 ? -0.034 -5.198 -6.677 1.00 95.25 100 THR A C 1
ATOM 700 O O . THR A 1 100 ? -0.926 -5.969 -6.329 1.00 95.25 100 THR A O 1
ATOM 703 N N . LEU A 1 101 ? -0.220 -3.883 -6.755 1.00 95.06 101 LEU A N 1
ATOM 704 C CA . LEU A 1 101 ? -1.547 -3.273 -6.674 1.00 95.06 101 LEU A CA 1
ATOM 705 C C . LEU A 1 101 ? -2.054 -3.007 -8.081 1.00 95.06 101 LEU A C 1
ATOM 707 O O . LEU A 1 101 ? -1.307 -2.513 -8.924 1.00 95.06 101 LEU A O 1
ATOM 711 N N . VAL A 1 102 ? -3.329 -3.292 -8.309 1.00 95.31 102 VAL A N 1
ATOM 712 C CA . VAL A 1 102 ? -4.003 -3.096 -9.588 1.00 95.31 102 VAL A CA 1
ATOM 713 C C . VAL A 1 102 ? -5.145 -2.104 -9.389 1.00 95.31 102 VAL A C 1
ATOM 715 O O . VAL A 1 102 ? -6.055 -2.306 -8.582 1.00 95.31 102 VAL A O 1
ATOM 718 N N . ALA A 1 103 ? -5.066 -1.005 -10.125 1.00 94.44 103 ALA A N 1
ATOM 719 C CA . ALA A 1 103 ? -6.084 0.024 -10.226 1.00 9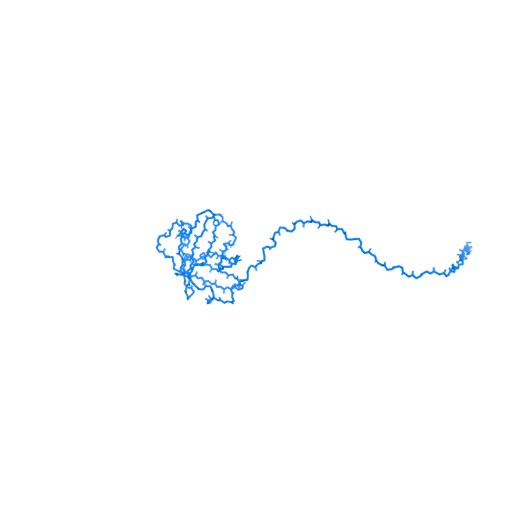4.44 103 ALA A CA 1
ATOM 720 C C . ALA A 1 103 ? -7.334 -0.498 -10.929 1.00 94.44 103 ALA A C 1
ATOM 722 O O . ALA A 1 103 ? -7.242 -1.315 -11.849 1.00 94.44 103 ALA A O 1
ATOM 723 N N . ARG A 1 104 ? -8.496 0.092 -10.629 1.00 92.62 104 ARG A N 1
ATOM 724 C CA . ARG A 1 104 ? -9.722 -0.154 -11.418 1.00 92.62 104 ARG A CA 1
ATOM 725 C C . ARG A 1 104 ? -9.552 0.128 -12.903 1.00 92.62 104 ARG A C 1
ATOM 727 O O . ARG A 1 104 ? -10.160 -0.536 -13.732 1.00 92.62 104 ARG A O 1
ATOM 734 N N . ARG A 1 105 ? -8.710 1.108 -13.237 1.00 90.62 105 ARG A N 1
ATOM 735 C CA . ARG A 1 105 ? -8.410 1.490 -14.623 1.00 90.62 105 ARG A CA 1
ATOM 736 C C . ARG A 1 105 ? -7.467 0.516 -15.343 1.00 90.62 105 ARG A C 1
ATOM 738 O O . ARG A 1 105 ? -7.165 0.736 -16.508 1.00 90.62 105 ARG A O 1
ATOM 745 N N . GLY A 1 106 ? -6.987 -0.531 -14.667 1.00 90.94 106 GLY A N 1
ATOM 746 C CA . GLY A 1 106 ? -6.078 -1.535 -15.229 1.00 90.94 106 GLY A CA 1
ATOM 747 C C . GLY A 1 106 ? -4.590 -1.196 -15.108 1.00 90.94 106 GLY A C 1
ATOM 748 O O . GLY A 1 106 ? -3.753 -1.984 -15.536 1.00 90.94 106 GLY A O 1
ATOM 749 N N . HIS A 1 107 ? -4.231 -0.058 -14.508 1.00 92.12 107 HIS A N 1
ATOM 750 C CA . HIS A 1 107 ? -2.838 0.249 -14.177 1.00 92.12 107 HIS A CA 1
ATOM 751 C C . HIS A 1 107 ? -2.356 -0.618 -13.017 1.00 92.12 107 HIS A C 1
ATOM 753 O O . HIS A 1 107 ? -3.087 -0.828 -12.053 1.00 92.12 107 HIS A O 1
ATOM 759 N N . SER A 1 108 ? -1.107 -1.062 -13.064 1.00 92.31 108 SER A N 1
ATOM 760 C CA . SER A 1 108 ? -0.489 -1.804 -11.971 1.00 92.31 108 SER A CA 1
ATOM 761 C C . SER A 1 108 ? 0.744 -1.086 -11.457 1.00 92.31 108 SER A C 1
ATOM 763 O O . SER A 1 108 ? 1.488 -0.483 -12.228 1.00 92.31 108 SER A O 1
ATOM 765 N N . VAL A 1 109 ? 0.975 -1.179 -10.153 1.00 92.12 109 VAL A N 1
ATOM 766 C CA . VAL A 1 109 ? 2.237 -0.774 -9.539 1.00 92.12 109 VAL A CA 1
ATOM 767 C C . VAL A 1 109 ? 2.794 -1.939 -8.758 1.00 92.12 109 VAL A C 1
ATOM 769 O O . VAL A 1 109 ? 2.063 -2.623 -8.040 1.00 92.12 109 VAL A O 1
ATOM 772 N N . GLU A 1 110 ? 4.085 -2.164 -8.921 1.00 93.44 110 GLU A N 1
ATOM 773 C CA . GLU A 1 110 ? 4.807 -3.163 -8.162 1.00 93.44 110 GLU A CA 1
ATOM 774 C C . GLU A 1 110 ? 5.325 -2.529 -6.876 1.00 93.44 110 GLU A C 1
ATOM 776 O O . GLU A 1 110 ? 5.640 -1.337 -6.814 1.00 93.44 110 GLU A O 1
ATOM 781 N N . LEU A 1 111 ? 5.349 -3.318 -5.813 1.00 93.50 111 LEU A N 1
ATOM 782 C CA . LEU A 1 111 ? 5.901 -2.935 -4.541 1.00 93.50 111 LEU A CA 1
ATOM 783 C C . LEU A 1 111 ? 6.862 -4.008 -4.062 1.00 93.50 111 LEU A C 1
ATOM 785 O O . LEU A 1 111 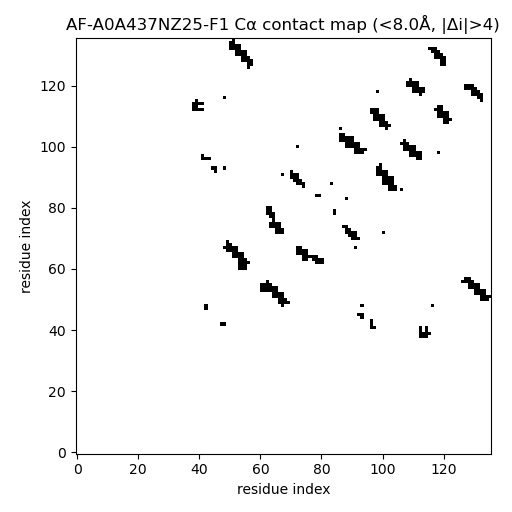? 6.547 -5.202 -4.015 1.00 93.50 111 LEU A O 1
ATOM 789 N N . ILE A 1 112 ? 8.026 -3.539 -3.644 1.00 92.50 112 ILE A N 1
ATOM 790 C CA . ILE A 1 112 ? 9.092 -4.365 -3.105 1.00 92.50 112 ILE A CA 1
ATOM 791 C C . ILE A 1 112 ? 9.063 -4.325 -1.574 1.00 92.50 112 ILE A C 1
ATOM 793 O O . ILE A 1 112 ? 8.794 -3.268 -0.989 1.00 92.50 112 ILE A O 1
ATOM 797 N N . PRO A 1 113 ? 9.328 -5.454 -0.902 1.00 92.31 113 PRO A N 1
ATOM 798 C CA . PRO A 1 113 ? 9.369 -5.495 0.549 1.00 92.31 113 PRO A CA 1
ATOM 799 C C . PRO A 1 113 ? 10.584 -4.714 1.062 1.00 92.31 113 PRO A C 1
ATOM 801 O O . PRO A 1 113 ? 11.714 -4.929 0.632 1.00 92.31 113 PRO A O 1
ATOM 804 N N . LEU A 1 114 ? 10.341 -3.813 2.013 1.00 90.12 114 LEU A N 1
ATOM 805 C CA . LEU A 1 114 ? 11.383 -3.132 2.790 1.00 90.12 114 LEU A CA 1
ATOM 806 C C . LEU A 1 114 ? 11.620 -3.790 4.154 1.00 90.12 114 LEU A C 1
ATOM 808 O O . LEU A 1 114 ? 12.579 -3.447 4.840 1.00 90.12 114 LEU A O 1
ATOM 812 N N . GLY A 1 115 ? 10.732 -4.701 4.561 1.00 86.88 115 GLY A N 1
ATOM 813 C CA . GLY A 1 115 ? 10.793 -5.372 5.857 1.00 86.88 115 GLY A CA 1
ATOM 814 C C . GLY A 1 115 ? 9.824 -4.823 6.871 1.00 86.88 115 GLY A C 1
ATOM 815 O O . GLY A 1 115 ? 9.316 -3.711 6.720 1.00 86.88 115 GLY A O 1
ATOM 816 N N . ASP A 1 116 ? 9.550 -5.633 7.892 1.00 84.19 116 ASP A N 1
ATOM 817 C CA . ASP A 1 116 ? 8.647 -5.273 8.990 1.00 84.19 116 ASP A CA 1
ATOM 818 C C . ASP A 1 116 ? 7.248 -4.875 8.488 1.00 84.19 116 ASP A C 1
ATOM 820 O O . ASP A 1 116 ? 6.629 -3.921 8.954 1.00 84.19 116 ASP A O 1
ATOM 824 N N . GLY A 1 117 ? 6.762 -5.571 7.453 1.00 88.69 117 GLY A N 1
ATOM 825 C CA . GLY A 1 117 ? 5.473 -5.277 6.823 1.00 88.69 117 GLY A CA 1
ATOM 826 C C . GLY A 1 117 ? 5.446 -3.972 6.021 1.00 88.69 117 GLY A C 1
ATOM 827 O O . GLY A 1 117 ? 4.357 -3.469 5.735 1.00 88.69 117 GLY A O 1
ATOM 828 N N . ARG A 1 118 ? 6.608 -3.412 5.665 1.00 92.38 118 ARG A N 1
ATOM 829 C CA . ARG A 1 118 ? 6.714 -2.240 4.793 1.00 92.38 118 ARG A CA 1
ATOM 830 C C . ARG A 1 118 ? 6.966 -2.623 3.343 1.00 92.38 118 ARG A C 1
ATOM 832 O O . ARG A 1 118 ? 7.719 -3.553 3.060 1.00 92.38 118 ARG A O 1
ATOM 839 N N . TRP A 1 119 ? 6.391 -1.841 2.440 1.00 93.62 119 TRP A N 1
ATOM 840 C CA . TRP A 1 119 ? 6.475 -2.014 0.998 1.00 93.62 119 TRP A CA 1
ATOM 841 C C . TRP A 1 119 ? 6.718 -0.677 0.325 1.00 93.62 119 TRP A C 1
ATOM 843 O O . TRP A 1 119 ? 5.992 0.278 0.585 1.00 93.62 119 TRP A O 1
ATOM 853 N N . ARG A 1 120 ? 7.701 -0.607 -0.564 1.00 92.25 120 ARG A N 1
ATOM 854 C CA . ARG A 1 120 ? 7.981 0.588 -1.364 1.00 92.25 120 ARG A CA 1
ATOM 855 C C . ARG A 1 120 ? 7.504 0.368 -2.781 1.00 92.25 120 ARG A C 1
ATOM 857 O O . ARG A 1 120 ? 7.725 -0.713 -3.315 1.00 92.25 120 ARG A O 1
ATOM 864 N N . ARG A 1 121 ? 6.914 1.387 -3.398 1.00 91.38 121 ARG A N 1
ATOM 865 C CA . ARG A 1 121 ? 6.642 1.366 -4.839 1.00 91.38 121 ARG A CA 1
ATOM 866 C C . ARG A 1 121 ? 7.942 1.182 -5.640 1.00 91.38 121 ARG A C 1
ATOM 868 O O . ARG A 1 121 ? 8.950 1.807 -5.327 1.00 91.38 121 ARG A O 1
ATOM 875 N N . ASP A 1 122 ? 7.884 0.373 -6.690 1.00 87.50 122 ASP A N 1
ATOM 876 C CA . ASP A 1 122 ? 8.941 0.177 -7.680 1.00 87.50 122 ASP A CA 1
ATOM 877 C C . ASP A 1 122 ? 8.335 0.187 -9.102 1.00 87.50 122 ASP A C 1
ATOM 879 O O . ASP A 1 122 ? 7.303 -0.457 -9.323 1.00 87.50 122 ASP A O 1
ATOM 883 N N . PRO A 1 123 ? 8.909 0.924 -10.071 1.00 83.88 123 PRO A N 1
ATOM 884 C CA . PRO A 1 123 ? 9.917 1.972 -9.899 1.00 83.88 123 PRO A CA 1
ATOM 885 C C . PRO A 1 123 ? 9.380 3.177 -9.104 1.00 83.88 123 PRO A C 1
ATOM 887 O O . PRO A 1 123 ? 8.184 3.482 -9.121 1.00 83.88 123 PRO A O 1
ATOM 890 N N . GLU A 1 124 ? 10.270 3.903 -8.425 1.00 82.12 124 GLU A N 1
ATOM 891 C CA . GLU A 1 124 ? 9.933 5.138 -7.696 1.00 82.12 124 GLU A CA 1
ATOM 892 C C . GLU A 1 124 ? 9.700 6.312 -8.666 1.00 82.12 124 GLU A C 1
ATOM 894 O O . GLU A 1 124 ? 10.496 7.242 -8.763 1.00 82.12 124 GLU A O 1
ATOM 899 N N . ILE A 1 125 ? 8.607 6.252 -9.432 1.00 75.19 125 ILE A N 1
ATOM 900 C CA . ILE A 1 125 ? 8.233 7.282 -10.408 1.00 75.19 125 ILE A CA 1
ATOM 901 C C . ILE A 1 125 ? 7.341 8.338 -9.752 1.00 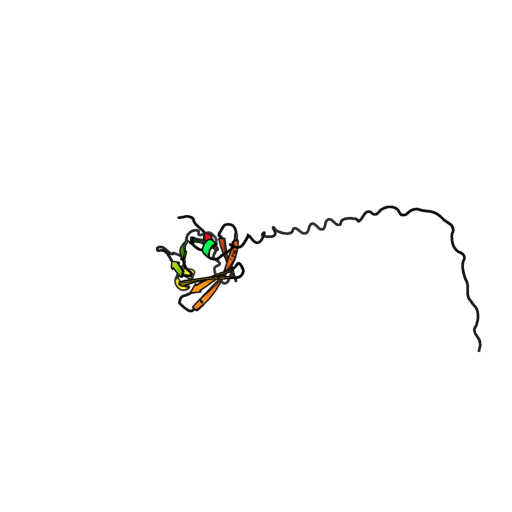75.19 125 ILE A C 1
ATOM 903 O O . ILE A 1 125 ? 6.302 8.019 -9.164 1.00 75.19 125 I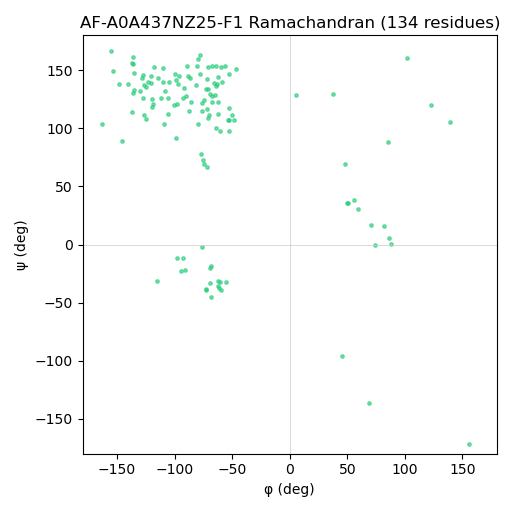LE A O 1
ATOM 907 N N . GLY A 1 126 ? 7.723 9.608 -9.910 1.00 74.75 126 GLY A N 1
ATOM 908 C CA . GLY A 1 126 ? 7.019 10.749 -9.326 1.00 74.75 126 GLY A CA 1
ATOM 909 C C . GLY A 1 126 ? 7.158 10.779 -7.804 1.00 74.75 126 GLY A C 1
ATOM 910 O O . GLY A 1 126 ? 8.237 10.554 -7.263 1.00 74.75 126 GLY A O 1
ATOM 911 N N . THR A 1 127 ? 6.065 11.054 -7.093 1.00 71.88 127 THR A N 1
ATOM 912 C CA . THR A 1 127 ? 6.051 10.967 -5.629 1.00 71.88 127 THR A CA 1
ATOM 913 C C . THR A 1 127 ? 6.093 9.493 -5.223 1.00 71.88 127 THR A C 1
ATOM 915 O O . THR A 1 127 ? 5.158 8.735 -5.512 1.00 71.88 127 THR A O 1
ATOM 918 N N . THR A 1 128 ? 7.159 9.079 -4.536 1.00 83.12 128 THR A N 1
ATOM 919 C CA . THR A 1 128 ? 7.261 7.738 -3.941 1.00 83.12 128 THR A CA 1
ATOM 920 C C . THR A 1 128 ? 6.322 7.595 -2.741 1.00 83.12 128 THR A C 1
ATOM 922 O O . THR A 1 128 ? 5.950 8.588 -2.104 1.00 83.12 128 THR A O 1
ATOM 925 N N . PHE A 1 129 ? 5.887 6.373 -2.446 1.00 91.06 129 PHE A N 1
ATOM 926 C CA . PHE A 1 129 ? 5.176 6.058 -1.210 1.00 91.06 129 PHE A CA 1
ATOM 927 C C . PHE A 1 129 ? 5.676 4.750 -0.621 1.00 91.06 129 PHE A C 1
ATOM 929 O O . PHE A 1 129 ? 6.158 3.861 -1.332 1.00 91.06 129 PHE A O 1
ATOM 936 N N . VAL A 1 130 ? 5.480 4.628 0.686 1.00 92.75 130 VAL A N 1
ATOM 937 C CA . VAL A 1 130 ? 5.707 3.394 1.424 1.00 92.75 130 VAL A CA 1
ATOM 938 C C . VAL A 1 130 ? 4.390 2.967 2.055 1.00 92.75 130 VAL A C 1
ATOM 940 O O . VAL A 1 130 ? 3.776 3.736 2.788 1.00 92.75 130 VAL A O 1
ATOM 943 N N . LEU A 1 131 ? 3.947 1.741 1.784 1.00 94.50 131 LEU A N 1
ATOM 944 C CA . LEU A 1 131 ? 2.921 1.107 2.604 1.00 94.50 131 LEU A CA 1
ATOM 945 C C . LEU A 1 131 ? 3.581 0.517 3.830 1.00 94.50 131 LEU A C 1
ATOM 947 O O . LEU A 1 131 ? 4.611 -0.139 3.728 1.00 94.50 131 LEU A O 1
ATOM 951 N N . ARG A 1 132 ? 2.957 0.689 4.982 1.00 94.06 132 ARG A N 1
ATOM 952 C CA . ARG A 1 132 ? 3.387 0.096 6.239 1.00 94.06 132 ARG A CA 1
ATOM 953 C C . ARG A 1 132 ? 2.210 -0.628 6.851 1.00 94.06 132 ARG A C 1
ATOM 955 O O . ARG A 1 132 ? 1.142 -0.048 7.019 1.00 94.06 132 ARG A O 1
ATOM 962 N N . ARG A 1 133 ? 2.396 -1.904 7.169 1.00 92.88 133 ARG A N 1
ATOM 963 C CA . ARG A 1 133 ? 1.371 -2.680 7.860 1.00 92.88 133 ARG A CA 1
ATOM 964 C C . ARG A 1 133 ? 1.119 -2.079 9.238 1.00 92.88 133 ARG A C 1
ATOM 966 O O . ARG A 1 133 ? 2.062 -1.708 9.938 1.00 92.88 133 ARG A O 1
ATOM 973 N N . VAL A 1 134 ? -0.146 -2.003 9.618 1.00 90.94 134 VAL A N 1
ATOM 974 C CA . VAL A 1 134 ? -0.579 -1.614 10.956 1.00 90.94 134 VAL A CA 1
ATOM 975 C C . VAL A 1 134 ? -1.503 -2.691 11.500 1.00 90.94 134 VAL A C 1
ATOM 977 O O . VAL A 1 134 ? -2.346 -3.233 10.782 1.00 90.94 134 VAL A O 1
ATOM 980 N N . THR A 1 135 ? -1.312 -3.037 12.765 1.00 75.69 135 THR A N 1
ATOM 981 C CA . THR A 1 135 ? -2.295 -3.808 13.520 1.00 75.69 135 THR A CA 1
ATOM 982 C C . THR A 1 135 ? -3.481 -2.887 13.829 1.00 75.69 135 THR A C 1
ATOM 984 O O . THR A 1 135 ? -3.240 -1.728 14.177 1.00 75.69 135 THR A O 1
ATOM 987 N N . PRO A 1 136 ? -4.729 -3.345 13.621 1.00 58.50 136 PRO A N 1
ATOM 988 C CA . PRO A 1 136 ? -5.920 -2.585 13.992 1.00 58.50 136 PRO A CA 1
ATOM 989 C C . PRO A 1 136 ? -6.005 -2.331 15.501 1.00 58.50 136 PRO A C 1
ATOM 991 O O . PRO A 1 136 ? -5.414 -3.124 16.272 1.00 58.50 136 PRO A O 1
#

InterPro domains:
  IPR016085 Protease inhibitor, beta-barrel domain [SSF50882] (43-134)
  IPR021140 Alkaline proteinase inhibitor/ Outer membrane lipoprotein Omp19 [PF02974] (46-133)

Radius of gyration: 31.58 Å; Cα contacts (8 Å, |Δi|>4): 215; chains: 1; bounding box: 90×42×60 Å

Organism: NCBI:txid2499852

Solvent-accessible surface area (backbone atoms only — not comparable to full-atom values): 8444 Å² total; per-residue (Å²): 143,83,91,81,87,86,86,86,80,83,83,86,83,83,85,89,81,81,84,78,83,83,80,85,85,78,77,86,76,80,68,79,73,65,82,76,73,69,75,26,76,48,63,94,46,58,77,72,65,45,43,40,30,27,34,27,41,97,89,49,65,66,38,25,39,36,37,36,50,97,52,32,36,43,76,43,88,81,56,67,44,64,68,58,64,70,48,37,52,41,30,44,48,66,56,98,58,29,42,33,40,28,19,74,87,70,51,72,46,40,23,42,48,65,30,90,61,23,30,32,51,47,77,68,66,80,83,55,45,33,39,34,55,46,84,132

Sequence (136 aa):
SGHDRNRAVPPPPPGGGAPPAIVPVALPGAGAVGPATTAAAAPRDAGAVAGTYTLDRFLEKDVCRLSLANGAVQVLEGCRDGGLATFDPASWRYEAGRLTLVARRGHSVELIPLGDGRWRRDPEIGTTFVLRRVTP

Foldseek 3Di:
DDDDDDDDDDDDDDDDDDDDDDDDDDDPPPPPPDPPLPQADQDPDVVSLFAKKAKAFDPRTRLWIWGADPQFIDTDPNNNDPVCVVQQFTGWDDDPSWIWTARPVGDIWIWGDSYQSKTWTPPCPDGTMIIHGDDD

Mean predicted aligned error: 14.61 Å